Protein AF-A0A2T3KIX5-F1 (afdb_monomer_lite)

Structure (mmCIF, N/CA/C/O backbone):
data_AF-A0A2T3KIX5-F1
#
_entry.id   AF-A0A2T3KIX5-F1
#
loop_
_atom_site.group_PDB
_atom_site.id
_atom_site.type_symbol
_atom_site.label_atom_id
_atom_site.label_alt_id
_atom_site.label_comp_id
_atom_site.label_asym_id
_atom_site.label_entity_id
_atom_site.label_seq_id
_atom_site.pdbx_PDB_ins_code
_atom_site.Cartn_x
_atom_site.Cartn_y
_atom_site.Cartn_z
_atom_site.occupancy
_atom_site.B_iso_or_equiv
_atom_site.auth_seq_id
_atom_site.auth_comp_id
_atom_site.auth_asym_id
_atom_site.auth_atom_id
_atom_site.pdbx_PDB_model_num
ATOM 1 N N . MET A 1 1 ? -12.865 -5.837 3.509 1.00 65.88 1 MET A N 1
ATOM 2 C CA . MET A 1 1 ? -11.976 -5.908 4.684 1.00 65.88 1 MET A CA 1
ATOM 3 C C . MET A 1 1 ? -12.818 -5.622 5.908 1.00 65.88 1 MET A C 1
ATOM 5 O O . MET A 1 1 ? -13.636 -4.715 5.838 1.00 65.88 1 MET A O 1
ATOM 9 N N . THR A 1 2 ? -12.643 -6.392 6.976 1.00 73.69 2 THR A N 1
ATOM 10 C CA . THR A 1 2 ? -13.398 -6.222 8.222 1.00 73.69 2 THR A CA 1
ATOM 11 C C . THR A 1 2 ? -12.403 -5.964 9.341 1.00 73.69 2 THR A C 1
ATOM 13 O O . THR A 1 2 ? -11.495 -6.769 9.541 1.00 73.69 2 THR A O 1
ATOM 16 N N . PHE A 1 3 ? -12.558 -4.848 10.048 1.00 72.12 3 PHE A N 1
ATOM 17 C CA . PHE A 1 3 ? -11.762 -4.541 11.232 1.00 72.12 3 PHE A CA 1
ATOM 18 C C . PHE A 1 3 ? -12.511 -5.007 12.476 1.00 72.12 3 PHE A C 1
ATOM 20 O O . PHE A 1 3 ? -13.694 -4.716 12.632 1.00 72.12 3 PHE A O 1
ATOM 27 N N . HIS A 1 4 ? -11.810 -5.714 13.358 1.00 82.00 4 HIS A N 1
ATOM 28 C CA . HIS A 1 4 ? -12.309 -6.065 14.681 1.00 82.00 4 HIS A CA 1
ATOM 29 C C . HIS A 1 4 ? -11.446 -5.337 15.704 1.00 82.00 4 HIS A C 1
ATOM 31 O O . HIS A 1 4 ? -10.225 -5.483 15.695 1.00 82.00 4 HIS A O 1
ATOM 37 N N . TYR A 1 5 ? -12.076 -4.560 16.576 1.00 83.56 5 TYR A N 1
ATOM 38 C CA . TYR A 1 5 ? -11.413 -3.916 17.701 1.00 83.56 5 TYR A CA 1
ATOM 39 C C . TYR A 1 5 ? -11.964 -4.502 18.999 1.00 83.56 5 TYR A C 1
ATOM 41 O O . TYR A 1 5 ? -13.166 -4.717 19.134 1.00 83.56 5 TYR A O 1
ATOM 49 N N . THR A 1 6 ? -11.073 -4.816 19.935 1.00 90.75 6 THR A N 1
ATOM 50 C CA . THR A 1 6 ? -11.434 -5.372 21.241 1.00 90.75 6 THR A CA 1
ATOM 51 C C . THR A 1 6 ? -10.920 -4.442 22.321 1.00 90.75 6 THR A C 1
ATOM 53 O O . THR A 1 6 ? -9.719 -4.201 22.399 1.00 90.75 6 THR A O 1
ATOM 56 N N . LEU A 1 7 ? -11.831 -3.969 23.170 1.00 90.38 7 LEU A N 1
ATOM 57 C CA . LEU A 1 7 ? -11.491 -3.143 24.323 1.00 90.38 7 LEU A CA 1
ATOM 58 C C . LEU A 1 7 ? -10.615 -3.923 25.312 1.00 90.38 7 LEU A C 1
ATOM 60 O O . LEU A 1 7 ? -10.877 -5.092 25.630 1.00 90.38 7 LEU A O 1
ATOM 64 N N . SER A 1 8 ? -9.605 -3.250 25.846 1.00 94.88 8 SER A N 1
ATOM 65 C CA . SER A 1 8 ? -8.823 -3.695 26.994 1.00 94.88 8 SER A CA 1
ATOM 66 C C . SER A 1 8 ? -9.684 -3.772 28.259 1.00 94.88 8 SER A C 1
ATOM 68 O O . SER A 1 8 ? -10.805 -3.266 28.325 1.00 94.88 8 SER A O 1
ATOM 70 N N . LYS A 1 9 ? -9.151 -4.407 29.310 1.00 95.12 9 LYS A N 1
ATOM 71 C CA . LYS A 1 9 ? -9.848 -4.499 30.604 1.00 95.12 9 LYS A CA 1
ATOM 72 C C . LYS A 1 9 ? -10.161 -3.119 31.190 1.00 95.12 9 LYS A C 1
ATOM 74 O O . LYS A 1 9 ? -11.266 -2.921 31.675 1.00 95.12 9 LYS A O 1
ATOM 79 N N . ASN A 1 10 ? -9.218 -2.182 31.108 1.00 95.50 10 ASN A N 1
ATOM 80 C CA . ASN A 1 10 ? -9.406 -0.838 31.653 1.00 95.50 10 ASN A CA 1
ATOM 81 C C . ASN A 1 10 ? -10.457 -0.055 30.861 1.00 95.50 10 ASN A C 1
ATOM 83 O O . ASN A 1 10 ? -11.324 0.568 31.460 1.00 95.50 10 ASN A O 1
ATOM 87 N N . GLU A 1 11 ? -10.427 -0.131 29.529 1.00 93.94 11 GLU A N 1
ATOM 88 C CA . GLU A 1 11 ? -11.420 0.542 28.682 1.00 93.94 11 GLU A CA 1
ATOM 89 C C . GLU A 1 11 ? -12.838 0.005 28.927 1.00 93.94 11 GLU A C 1
ATOM 91 O O . GLU A 1 11 ? -13.785 0.781 28.937 1.00 93.94 11 GLU A O 1
ATOM 96 N N . LYS A 1 12 ? -12.994 -1.298 29.204 1.00 93.75 12 LYS A N 1
ATOM 97 C CA . LYS A 1 12 ? -14.295 -1.883 29.572 1.00 93.75 12 LYS A CA 1
ATOM 98 C C . LYS A 1 12 ? -14.849 -1.316 30.879 1.00 93.75 12 LYS A C 1
ATOM 100 O O . LYS A 1 12 ? -16.019 -0.967 30.919 1.00 93.75 12 LYS A O 1
ATOM 105 N N . VAL A 1 13 ? -14.012 -1.180 31.910 1.00 95.06 13 VAL A N 1
ATOM 106 C CA . VAL A 1 13 ? -14.423 -0.582 33.196 1.00 95.06 13 VAL A CA 1
ATOM 107 C C . VAL A 1 13 ? -14.840 0.878 33.012 1.00 95.06 13 VAL A C 1
ATOM 109 O O . VAL A 1 13 ? -15.835 1.312 33.578 1.00 95.06 13 VAL A O 1
ATOM 112 N N . LEU A 1 14 ? -14.105 1.638 32.194 1.00 94.00 14 LEU A N 1
ATOM 113 C CA . LEU A 1 14 ? -14.462 3.026 31.886 1.00 94.00 14 LEU A CA 1
ATOM 114 C C . LEU A 1 14 ? -15.766 3.126 31.084 1.00 94.00 14 LEU A C 1
ATOM 116 O O . LEU A 1 14 ? -16.556 4.040 31.305 1.00 94.00 14 LEU A O 1
ATOM 120 N N . MET A 1 15 ? -16.013 2.177 30.182 1.00 90.44 15 MET A N 1
ATOM 121 C CA . MET A 1 15 ? -17.241 2.128 29.391 1.00 90.44 15 MET A CA 1
ATOM 122 C C . MET A 1 15 ? -18.484 1.888 30.261 1.00 90.44 15 MET A C 1
ATOM 124 O O . MET A 1 15 ? -19.527 2.453 29.970 1.00 90.44 15 MET A O 1
ATOM 128 N N . GLU A 1 16 ? -18.385 1.108 31.344 1.00 92.06 16 GLU A N 1
ATOM 129 C CA . GLU A 1 16 ? -19.513 0.844 32.260 1.00 92.06 16 GLU A CA 1
ATOM 130 C C . GLU A 1 16 ? -20.020 2.094 32.997 1.00 92.06 16 GLU A C 1
ATOM 132 O O . GLU A 1 16 ? -21.155 2.109 33.470 1.00 92.06 16 GLU A O 1
ATOM 137 N N . ILE A 1 17 ? -19.187 3.132 33.102 1.00 94.06 17 ILE A N 1
ATOM 138 C CA . ILE A 1 17 ? -19.502 4.389 33.798 1.00 94.06 17 ILE A CA 1
ATOM 139 C C . ILE A 1 17 ? -19.649 5.581 32.845 1.00 94.06 17 ILE A C 1
ATOM 141 O O . ILE A 1 17 ? -19.719 6.723 33.296 1.00 94.06 17 ILE A O 1
ATOM 145 N N . THR A 1 18 ? -19.647 5.327 31.538 1.00 92.75 18 THR A N 1
ATOM 146 C CA . THR A 1 18 ? -19.809 6.347 30.499 1.00 92.75 18 THR A CA 1
ATOM 147 C C . THR A 1 18 ? -21.171 6.158 29.840 1.00 92.75 18 THR A C 1
ATOM 149 O O . THR A 1 18 ? -21.554 5.024 29.572 1.00 92.75 18 THR A O 1
ATOM 152 N N . ASP A 1 19 ? -21.889 7.248 29.559 1.00 89.44 19 ASP A N 1
ATOM 153 C CA . ASP A 1 19 ? -23.167 7.187 28.840 1.00 89.44 19 ASP A CA 1
ATOM 154 C C . ASP A 1 19 ? -22.938 6.842 27.354 1.00 89.44 19 ASP A C 1
ATOM 156 O O . ASP A 1 19 ? -22.815 5.683 26.963 1.00 89.44 19 ASP A O 1
ATOM 160 N N . GLU A 1 20 ? -22.829 7.860 26.503 1.00 87.81 20 GLU A N 1
ATOM 161 C CA . GLU A 1 20 ? -22.579 7.723 25.073 1.00 87.81 20 GLU A CA 1
ATOM 162 C C . GLU A 1 20 ? -21.380 8.589 24.689 1.00 87.81 20 GLU A C 1
ATOM 164 O O . GLU A 1 20 ? -21.241 9.737 25.113 1.00 87.81 20 GLU A O 1
ATOM 169 N N . THR A 1 21 ? -20.476 8.036 23.887 1.00 82.88 21 THR A N 1
ATOM 170 C CA . THR A 1 21 ? -19.354 8.778 23.311 1.00 82.88 21 THR A CA 1
ATOM 171 C C . THR A 1 21 ? -19.228 8.402 21.846 1.00 82.88 21 THR A C 1
ATOM 173 O O . THR A 1 21 ? -19.078 7.229 21.506 1.00 82.88 21 THR A O 1
ATOM 176 N N . ILE A 1 22 ? -19.267 9.407 20.974 1.00 85.12 22 ILE A N 1
ATOM 177 C CA . ILE A 1 22 ? -19.065 9.240 19.535 1.00 85.12 22 ILE A CA 1
ATOM 178 C C . ILE A 1 22 ? -17.634 9.656 19.214 1.00 85.12 22 ILE A C 1
ATOM 180 O O . ILE A 1 22 ? -17.246 10.798 19.447 1.00 85.12 22 ILE A O 1
ATOM 184 N N . ILE A 1 23 ? -16.851 8.730 18.664 1.00 82.81 23 ILE A N 1
ATOM 185 C CA . ILE A 1 23 ? -15.478 8.998 18.231 1.00 82.81 23 ILE A CA 1
ATOM 186 C C . ILE A 1 23 ? -15.465 9.110 16.708 1.00 82.81 23 ILE A C 1
ATOM 188 O O . ILE A 1 23 ? -15.641 8.115 16.001 1.00 82.81 23 ILE A O 1
ATOM 192 N N . ASN A 1 24 ? -15.223 10.315 16.191 1.00 84.31 24 ASN A N 1
ATOM 193 C CA . ASN A 1 24 ? -14.994 10.521 14.766 1.00 84.31 24 ASN A CA 1
ATOM 194 C C . ASN A 1 24 ? -13.517 10.280 14.430 1.00 84.31 24 ASN A C 1
ATOM 196 O O . ASN A 1 24 ? -12.664 11.150 14.577 1.00 84.31 24 ASN A O 1
ATOM 200 N N . LEU A 1 25 ? -13.209 9.089 13.922 1.00 79.94 25 LEU A N 1
ATOM 201 C CA . LEU A 1 25 ? -11.837 8.691 13.589 1.00 79.94 25 LEU A CA 1
ATOM 202 C C . LEU A 1 25 ? -11.192 9.558 12.491 1.00 79.94 25 LEU A C 1
ATOM 204 O O . LEU A 1 25 ? -9.967 9.590 12.389 1.00 79.94 25 LEU A O 1
ATOM 208 N N . ASN A 1 26 ? -11.987 10.297 11.710 1.00 79.19 26 ASN A N 1
ATOM 209 C CA . ASN A 1 26 ? -11.473 11.228 10.702 1.00 79.19 26 ASN A CA 1
ATOM 210 C C . ASN A 1 26 ? -10.855 12.492 11.315 1.00 79.19 26 ASN A C 1
ATOM 212 O O . ASN A 1 26 ? -10.008 13.117 10.683 1.00 79.19 26 ASN A O 1
ATOM 216 N N . GLU A 1 27 ? -11.247 12.857 12.536 1.00 85.69 27 GLU A N 1
ATOM 217 C CA . GLU A 1 27 ? -10.701 14.016 13.258 1.00 85.69 27 GLU A CA 1
ATOM 218 C C . GLU A 1 27 ? -9.353 13.698 13.923 1.00 85.69 27 GLU A C 1
ATOM 220 O O . GLU A 1 27 ? -8.643 14.590 14.384 1.00 85.69 27 GLU A O 1
ATOM 225 N N . HIS A 1 28 ? -8.950 12.425 13.917 1.00 87.00 28 HIS A N 1
ATOM 226 C CA . HIS A 1 28 ? -7.682 11.958 14.457 1.00 87.00 28 HIS A CA 1
ATOM 227 C C . HIS A 1 28 ? -6.694 11.663 13.324 1.00 87.00 28 HIS A C 1
ATOM 229 O O . HIS A 1 28 ? -6.585 10.532 12.851 1.00 87.00 28 HIS A O 1
ATOM 235 N N . GLU A 1 29 ? -5.936 12.681 12.902 1.00 84.81 29 GLU A N 1
ATOM 236 C CA . GLU A 1 29 ? -5.032 12.612 11.741 1.00 84.81 29 GLU A CA 1
ATOM 237 C C . GLU A 1 29 ? -4.091 11.394 11.770 1.00 84.81 29 GLU A C 1
ATOM 239 O O . GLU A 1 29 ? -3.935 10.697 10.766 1.00 84.81 29 GLU A O 1
ATOM 244 N N . VAL A 1 30 ? -3.495 11.099 12.931 1.00 86.31 30 VAL A N 1
ATOM 245 C CA . VAL A 1 30 ? -2.591 9.950 13.106 1.00 86.31 30 VAL A CA 1
ATOM 246 C C . VAL A 1 30 ? -3.320 8.631 12.851 1.00 86.31 30 VAL A C 1
ATOM 248 O O . VAL A 1 30 ? -2.816 7.775 12.126 1.00 86.31 30 VAL A O 1
ATOM 251 N N . PHE A 1 31 ? -4.524 8.479 13.402 1.00 83.44 31 PHE A N 1
ATOM 252 C CA . PHE A 1 31 ? -5.318 7.267 13.241 1.00 83.44 31 PHE A CA 1
ATOM 253 C C . PHE A 1 31 ? -5.779 7.094 11.790 1.00 83.44 31 PHE A C 1
ATOM 255 O O . PHE A 1 31 ? -5.640 6.012 11.225 1.00 83.44 31 PHE A O 1
ATOM 262 N N . SER A 1 32 ? -6.261 8.170 11.163 1.00 81.44 32 SER A N 1
ATOM 263 C CA . SER A 1 32 ? -6.675 8.175 9.757 1.00 81.44 32 SER A CA 1
ATOM 264 C C . SER A 1 32 ? -5.528 7.761 8.824 1.00 81.44 32 SER A C 1
ATOM 266 O O . SER A 1 32 ? -5.698 6.885 7.973 1.00 81.44 32 SER A O 1
ATOM 268 N N . LYS A 1 33 ? -4.317 8.300 9.038 1.00 77.38 33 LYS A N 1
ATOM 269 C CA . LYS A 1 33 ? -3.114 7.888 8.294 1.00 77.38 33 LYS A CA 1
ATOM 270 C C . LYS A 1 33 ? -2.794 6.406 8.489 1.00 77.38 33 LYS A C 1
ATOM 272 O O . LYS A 1 33 ? -2.618 5.698 7.500 1.00 77.38 33 LYS A O 1
ATOM 277 N N . MET A 1 34 ? -2.771 5.922 9.732 1.00 83.88 34 MET A N 1
ATOM 278 C CA . MET A 1 34 ? -2.502 4.507 10.020 1.00 83.88 34 MET A CA 1
ATOM 279 C C . MET A 1 34 ? -3.535 3.576 9.375 1.00 83.88 34 MET A C 1
ATOM 281 O O . MET A 1 34 ? -3.170 2.558 8.785 1.00 83.88 34 MET A O 1
ATOM 285 N N . LEU A 1 35 ? -4.818 3.935 9.440 1.00 83.12 35 LEU A N 1
ATOM 286 C CA . LEU A 1 35 ? -5.895 3.160 8.835 1.00 83.12 35 LEU A CA 1
ATOM 287 C C . LEU A 1 35 ? -5.729 3.069 7.312 1.00 83.12 35 LEU A C 1
ATOM 289 O O . LEU A 1 35 ? -5.848 1.979 6.751 1.00 83.12 35 LEU A O 1
ATOM 293 N N . ASN A 1 36 ? -5.386 4.180 6.655 1.00 78.81 36 ASN A N 1
ATOM 294 C CA . ASN A 1 36 ? -5.101 4.209 5.220 1.00 78.81 36 ASN A CA 1
ATOM 295 C C . ASN A 1 36 ? -3.932 3.290 4.851 1.00 78.81 36 ASN A C 1
ATOM 297 O O . ASN A 1 36 ? -4.031 2.528 3.891 1.00 78.81 36 ASN A O 1
ATOM 301 N N . GLU A 1 37 ? -2.846 3.301 5.622 1.00 81.75 37 GLU A N 1
ATOM 302 C CA . GLU A 1 37 ? -1.710 2.406 5.385 1.00 81.75 37 GLU A CA 1
ATOM 303 C C . GLU A 1 37 ? -2.085 0.928 5.530 1.00 81.75 37 GLU A C 1
ATOM 305 O O . GLU A 1 37 ? -1.651 0.099 4.728 1.00 81.75 37 GLU A O 1
ATOM 310 N N . TRP A 1 38 ? -2.898 0.573 6.528 1.00 81.44 38 TRP A N 1
ATOM 311 C CA . TRP A 1 38 ? -3.383 -0.799 6.689 1.00 81.44 38 TRP A CA 1
ATOM 312 C C . TRP A 1 38 ? -4.304 -1.224 5.551 1.00 81.44 38 TRP A C 1
ATOM 314 O O . TRP A 1 38 ? -4.158 -2.338 5.048 1.00 81.44 38 TRP A O 1
ATOM 324 N N . ILE A 1 39 ? -5.202 -0.335 5.107 1.00 77.69 39 ILE A N 1
ATOM 325 C CA . ILE A 1 39 ? -6.035 -0.566 3.922 1.00 77.69 39 ILE A CA 1
ATOM 326 C C . ILE A 1 39 ? -5.140 -0.836 2.715 1.00 77.69 39 ILE A C 1
ATOM 328 O O . ILE A 1 39 ? -5.305 -1.865 2.069 1.00 77.69 39 ILE A O 1
ATOM 332 N N . LEU A 1 40 ? -4.162 0.033 2.450 1.00 72.56 40 LEU A N 1
ATOM 333 C CA . LEU A 1 40 ? -3.242 -0.110 1.323 1.00 72.56 40 LEU A CA 1
ATOM 334 C C . LEU A 1 40 ? -2.444 -1.419 1.383 1.00 72.56 40 LEU A C 1
ATOM 336 O O . LEU A 1 40 ? -2.317 -2.090 0.365 1.00 72.56 40 LEU A O 1
ATOM 340 N N . LYS A 1 41 ? -1.961 -1.824 2.565 1.00 77.69 41 LYS A N 1
ATOM 341 C CA . LYS A 1 41 ? -1.253 -3.104 2.764 1.00 77.69 41 LYS A CA 1
ATOM 342 C C . LYS A 1 41 ? -2.137 -4.331 2.540 1.00 77.69 41 LYS A C 1
ATOM 344 O O . LYS A 1 41 ? -1.623 -5.385 2.184 1.00 77.69 41 LYS A O 1
ATOM 349 N N . ALA A 1 42 ? -3.439 -4.213 2.783 1.00 78.19 42 ALA A N 1
ATOM 350 C CA . ALA A 1 42 ? -4.391 -5.299 2.585 1.00 78.19 42 ALA A CA 1
ATOM 351 C C . ALA A 1 42 ? -4.871 -5.421 1.129 1.00 78.19 42 ALA A C 1
ATOM 353 O O . ALA A 1 42 ? -5.496 -6.426 0.781 1.00 78.19 42 ALA A O 1
ATOM 354 N N . ILE A 1 43 ? -4.607 -4.423 0.276 1.00 69.06 43 ILE A N 1
ATOM 355 C CA . ILE A 1 43 ? -4.873 -4.524 -1.160 1.00 69.06 43 ILE A CA 1
ATOM 356 C C . ILE A 1 43 ? -3.845 -5.500 -1.755 1.00 69.06 43 ILE A C 1
ATOM 358 O O . ILE A 1 43 ? -2.645 -5.256 -1.630 1.00 69.06 43 ILE A O 1
ATOM 362 N N . PRO A 1 44 ? -4.281 -6.590 -2.418 1.00 73.25 44 PRO A N 1
ATOM 363 C CA . PRO A 1 44 ? -3.368 -7.479 -3.131 1.00 73.25 44 PRO A CA 1
ATOM 364 C C . PRO A 1 44 ? -2.506 -6.683 -4.108 1.00 73.25 44 PRO A C 1
ATOM 366 O O . PRO A 1 44 ? -3.025 -5.794 -4.782 1.00 73.25 44 PRO A O 1
ATOM 369 N N . GLU A 1 45 ? -1.217 -7.007 -4.224 1.00 66.00 45 GLU A N 1
ATOM 370 C CA . GLU A 1 45 ? -0.269 -6.254 -5.062 1.00 66.00 45 GLU A CA 1
ATOM 371 C C . GLU A 1 45 ? -0.787 -6.083 -6.504 1.00 66.00 45 GLU A C 1
ATOM 373 O O . GLU A 1 45 ? -0.710 -4.996 -7.075 1.00 66.00 45 GLU A O 1
ATOM 378 N N . GLU A 1 46 ? -1.449 -7.116 -7.029 1.00 66.00 46 GLU A N 1
ATOM 379 C CA . GLU A 1 46 ? -2.135 -7.178 -8.331 1.00 66.00 46 GLU A CA 1
ATOM 380 C C . GLU A 1 46 ? -3.197 -6.089 -8.545 1.00 66.00 46 GLU A C 1
ATOM 382 O O . GLU A 1 46 ? -3.491 -5.722 -9.681 1.00 66.00 46 GLU A O 1
ATOM 387 N N . ARG A 1 47 ? -3.790 -5.595 -7.455 1.00 67.81 47 ARG A N 1
ATOM 388 C CA . ARG A 1 47 ? -4.867 -4.596 -7.427 1.00 67.81 47 ARG A CA 1
ATOM 389 C C . ARG A 1 47 ? -4.404 -3.237 -6.911 1.00 67.81 47 ARG A C 1
ATOM 391 O O . ARG A 1 47 ? -5.211 -2.309 -6.871 1.00 67.81 47 ARG A O 1
ATOM 398 N N . THR A 1 48 ? -3.144 -3.107 -6.497 1.00 73.62 48 THR A N 1
ATOM 399 C CA . THR A 1 48 ? -2.599 -1.792 -6.154 1.00 73.62 48 THR A CA 1
ATOM 400 C C . THR A 1 48 ? -2.399 -0.973 -7.434 1.00 73.62 48 THR A C 1
ATOM 402 O O . THR A 1 48 ? -1.871 -1.501 -8.420 1.00 73.62 48 THR A O 1
ATOM 405 N N . PRO A 1 49 ? -2.835 0.299 -7.460 1.00 76.81 49 PRO A N 1
ATOM 406 C CA . PRO A 1 49 ? -2.490 1.199 -8.544 1.00 76.81 49 PRO A CA 1
ATOM 407 C C . PRO A 1 49 ? -0.993 1.545 -8.459 1.00 76.81 49 PRO A C 1
ATOM 409 O O . PRO A 1 49 ? -0.475 1.721 -7.351 1.00 76.81 49 PRO A O 1
ATOM 412 N N . PRO A 1 50 ? -0.303 1.668 -9.602 1.00 81.50 50 PRO A N 1
ATOM 413 C CA . PRO A 1 50 ? 1.101 2.034 -9.620 1.00 81.50 50 PRO A CA 1
ATOM 414 C C . PRO A 1 50 ? 1.294 3.466 -9.136 1.00 81.50 50 PRO A C 1
ATOM 416 O O . PRO A 1 50 ? 0.471 4.353 -9.372 1.00 81.50 50 PRO A O 1
ATOM 419 N N . THR A 1 51 ? 2.418 3.705 -8.471 1.00 85.25 51 THR A N 1
ATOM 420 C CA . THR A 1 51 ? 2.837 5.058 -8.104 1.00 85.25 51 THR A CA 1
ATOM 421 C C . THR A 1 51 ? 3.194 5.868 -9.351 1.00 85.25 51 THR A C 1
ATOM 423 O O . THR A 1 51 ? 3.620 5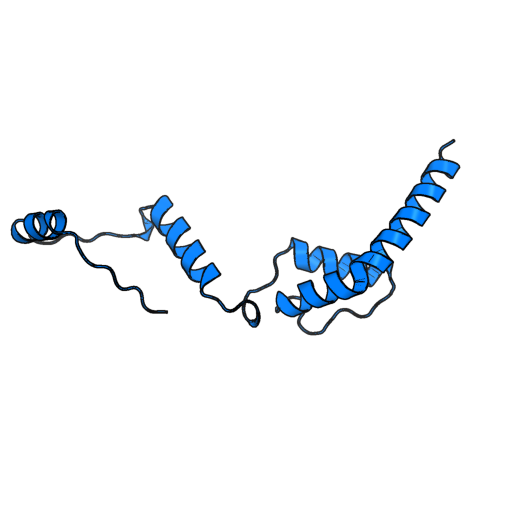.320 -10.369 1.00 85.25 51 THR A O 1
ATOM 426 N N . LEU A 1 52 ? 3.104 7.200 -9.262 1.00 87.75 52 LEU A N 1
ATOM 427 C CA . LEU A 1 52 ? 3.537 8.094 -10.346 1.00 87.75 52 LEU A CA 1
ATOM 428 C C . LEU A 1 52 ? 4.997 7.834 -10.765 1.00 87.75 52 LEU A C 1
A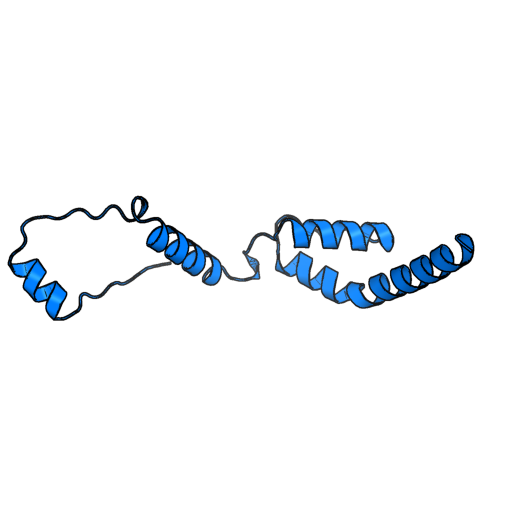TOM 430 O O . LEU A 1 52 ? 5.313 7.879 -11.951 1.00 87.75 52 LEU A O 1
ATOM 434 N N . ASN A 1 53 ? 5.869 7.493 -9.810 1.00 85.31 53 ASN A N 1
ATOM 435 C CA . ASN A 1 53 ? 7.263 7.136 -10.083 1.00 85.31 53 ASN A CA 1
ATOM 436 C C . ASN A 1 53 ? 7.396 5.820 -10.857 1.00 85.31 53 ASN A C 1
ATOM 438 O O . ASN A 1 53 ? 8.227 5.730 -11.757 1.00 85.31 53 ASN A O 1
ATOM 442 N N . GLU A 1 54 ? 6.600 4.799 -10.533 1.00 86.62 54 GLU A N 1
ATOM 443 C CA . GLU A 1 54 ? 6.596 3.534 -11.280 1.00 86.62 54 GLU A CA 1
ATOM 444 C C . GLU A 1 54 ? 6.112 3.749 -12.721 1.00 86.62 54 GLU A C 1
ATOM 446 O O . GLU A 1 54 ? 6.763 3.270 -13.648 1.00 86.62 54 GLU A O 1
ATOM 451 N N . ILE A 1 55 ? 5.047 4.535 -12.922 1.00 93.31 55 ILE A N 1
ATOM 452 C CA . ILE A 1 55 ? 4.537 4.907 -14.255 1.00 93.31 55 ILE A CA 1
ATOM 453 C C . ILE A 1 55 ? 5.622 5.641 -15.055 1.00 93.31 55 ILE A C 1
ATOM 455 O O . ILE A 1 55 ? 5.966 5.215 -16.157 1.00 93.31 55 ILE A O 1
ATOM 459 N N . ALA A 1 56 ? 6.218 6.686 -14.474 1.00 93.25 56 ALA A N 1
ATOM 460 C CA . ALA A 1 56 ? 7.259 7.473 -15.132 1.00 93.25 56 ALA A CA 1
ATOM 461 C C . ALA A 1 56 ? 8.494 6.627 -15.482 1.00 93.25 56 ALA A C 1
ATOM 463 O O . ALA A 1 56 ? 9.101 6.804 -16.537 1.00 93.25 56 ALA A O 1
ATOM 464 N N . THR A 1 57 ? 8.856 5.674 -14.619 1.00 92.12 57 THR A N 1
ATOM 465 C CA . THR A 1 57 ? 9.991 4.775 -14.862 1.00 92.12 57 THR A CA 1
ATOM 466 C C . THR A 1 57 ? 9.704 3.824 -16.023 1.00 92.12 57 THR A C 1
ATOM 468 O O . THR A 1 57 ? 10.571 3.629 -16.873 1.00 92.12 57 THR A O 1
ATOM 471 N N . VAL A 1 58 ? 8.494 3.258 -16.101 1.00 94.31 58 VAL A N 1
ATOM 472 C CA . VAL A 1 58 ? 8.078 2.408 -17.230 1.00 94.31 58 VAL A CA 1
ATOM 473 C C . VAL A 1 58 ? 8.096 3.195 -18.538 1.00 94.31 58 VAL A C 1
ATOM 475 O O . VAL A 1 58 ? 8.667 2.720 -19.518 1.00 94.31 58 VAL A O 1
ATOM 478 N N . GLU A 1 59 ? 7.539 4.408 -18.546 1.00 96.06 59 GLU A N 1
ATOM 479 C CA . GLU A 1 59 ? 7.520 5.289 -19.721 1.00 96.06 59 GLU A CA 1
ATOM 480 C C . GLU A 1 59 ? 8.922 5.659 -20.200 1.00 96.06 59 GLU A C 1
ATOM 482 O O . GLU A 1 59 ? 9.210 5.583 -21.395 1.00 96.06 59 GLU A O 1
ATOM 487 N N . MET A 1 60 ? 9.811 6.003 -19.269 1.00 95.12 60 MET A N 1
ATOM 488 C CA . MET A 1 60 ? 11.205 6.322 -19.563 1.00 95.12 60 MET A CA 1
ATOM 489 C C . MET A 1 60 ? 11.947 5.120 -20.152 1.00 95.12 60 MET A C 1
ATOM 491 O O . MET A 1 60 ? 12.549 5.236 -21.215 1.00 95.12 60 MET A O 1
ATOM 495 N N . ILE A 1 61 ? 11.866 3.950 -19.509 1.00 93.81 61 ILE A N 1
ATOM 496 C CA . ILE A 1 61 ? 12.528 2.731 -19.995 1.00 93.81 61 ILE A CA 1
ATOM 497 C C . ILE A 1 61 ? 11.995 2.342 -21.377 1.00 93.81 61 ILE A C 1
ATOM 499 O O . ILE A 1 61 ? 12.782 2.001 -22.260 1.00 93.81 61 ILE A O 1
ATOM 503 N N . ALA A 1 62 ? 10.675 2.401 -21.577 1.00 95.56 62 ALA A N 1
ATOM 504 C CA . ALA A 1 62 ? 10.061 2.071 -22.856 1.00 95.56 62 ALA A CA 1
ATOM 505 C C . ALA A 1 62 ? 10.520 3.027 -23.961 1.00 95.56 62 ALA A C 1
ATOM 507 O O . ALA A 1 62 ? 10.904 2.578 -25.038 1.00 95.56 62 ALA A O 1
ATOM 508 N N . LYS A 1 63 ? 10.562 4.331 -23.679 1.00 95.38 63 LYS A N 1
ATOM 509 C CA . LYS A 1 63 ? 11.051 5.339 -24.621 1.00 95.38 63 LYS A CA 1
ATOM 510 C C . LYS A 1 63 ? 12.525 5.133 -24.970 1.00 95.38 63 LYS A C 1
ATOM 512 O O . LYS A 1 63 ? 12.868 5.087 -26.147 1.00 95.38 63 LYS A O 1
ATOM 517 N N . ASP A 1 64 ? 13.384 4.986 -23.966 1.00 92.56 64 ASP A N 1
ATOM 518 C CA . ASP A 1 64 ? 14.836 4.911 -24.155 1.00 92.56 64 ASP A CA 1
ATOM 519 C C . ASP A 1 64 ? 15.266 3.628 -24.876 1.00 92.56 64 ASP A C 1
ATOM 521 O O . ASP A 1 64 ? 16.223 3.632 -25.649 1.00 92.56 64 ASP A O 1
ATOM 525 N N . LEU A 1 65 ? 14.552 2.523 -24.643 1.00 92.81 65 LEU A N 1
ATOM 526 C CA . LEU A 1 65 ? 14.806 1.236 -25.293 1.00 92.81 65 LEU A CA 1
ATOM 527 C C . LEU A 1 65 ? 13.950 1.005 -26.549 1.00 92.81 65 LEU A C 1
ATOM 529 O O . LEU A 1 65 ? 14.057 -0.063 -27.151 1.00 92.81 65 LEU A O 1
ATOM 533 N N . ASN A 1 66 ? 13.120 1.977 -26.942 1.00 94.44 66 ASN A N 1
ATOM 534 C CA . ASN A 1 66 ? 12.169 1.876 -28.051 1.00 94.44 66 ASN A CA 1
ATOM 535 C C . ASN A 1 66 ? 11.262 0.625 -27.963 1.00 94.44 66 ASN A C 1
ATOM 537 O O . ASN A 1 66 ? 11.132 -0.149 -28.912 1.00 94.44 66 ASN A O 1
ATOM 541 N N . LEU A 1 67 ? 10.673 0.404 -26.786 1.00 94.44 67 LEU A N 1
ATOM 542 C CA . LEU A 1 67 ? 9.761 -0.697 -26.475 1.00 94.44 67 LEU A CA 1
ATOM 543 C C . LEU A 1 67 ? 8.307 -0.220 -26.452 1.00 94.44 67 LEU A C 1
ATOM 545 O O . LEU A 1 67 ? 8.012 0.945 -26.189 1.00 94.44 67 LEU A O 1
ATOM 549 N N . VAL A 1 68 ? 7.384 -1.158 -26.657 1.00 94.19 68 VAL A N 1
ATOM 550 C CA . VAL A 1 68 ? 5.949 -0.920 -26.468 1.00 94.19 68 VAL A CA 1
ATOM 551 C C . VAL A 1 68 ? 5.625 -0.927 -24.972 1.00 94.19 68 VAL A C 1
ATOM 553 O O . VAL A 1 68 ? 6.125 -1.773 -24.227 1.00 94.19 68 VAL A O 1
ATOM 556 N N . LEU A 1 69 ? 4.783 0.013 -24.535 1.00 92.56 69 LEU A N 1
ATOM 557 C CA . LEU A 1 69 ? 4.305 0.070 -23.155 1.00 92.56 69 LEU A CA 1
ATOM 558 C C . LEU A 1 69 ? 3.408 -1.136 -22.840 1.00 92.56 69 LEU A C 1
ATOM 560 O O . LEU A 1 69 ? 2.577 -1.504 -23.673 1.00 92.56 69 LEU A O 1
ATOM 564 N N . PRO A 1 70 ? 3.531 -1.741 -21.646 1.00 86.75 70 PRO A N 1
ATOM 565 C CA . PRO A 1 70 ? 2.665 -2.843 -21.260 1.00 86.75 70 PRO A CA 1
ATOM 566 C C . PRO A 1 70 ? 1.211 -2.376 -21.143 1.00 86.75 70 PRO A C 1
ATOM 568 O O . PRO A 1 70 ? 0.925 -1.275 -20.665 1.00 86.75 70 PRO A O 1
ATOM 571 N N . GLU A 1 71 ? 0.271 -3.223 -21.557 1.00 83.44 71 GLU A N 1
ATOM 572 C CA . GLU A 1 71 ? -1.150 -2.926 -21.398 1.00 83.44 71 GLU A CA 1
ATOM 573 C C . GLU A 1 71 ? -1.494 -2.718 -19.920 1.00 83.44 71 GLU A C 1
ATOM 575 O O . GLU A 1 71 ? -1.014 -3.429 -19.038 1.00 83.44 71 GLU A O 1
ATOM 580 N N . ASN A 1 72 ? -2.345 -1.730 -19.641 1.00 82.25 72 ASN A N 1
ATOM 581 C CA . ASN A 1 72 ? -2.786 -1.393 -18.286 1.00 82.25 72 ASN A CA 1
ATOM 582 C C . ASN A 1 72 ? -1.659 -1.011 -17.305 1.00 82.25 72 ASN A C 1
ATOM 584 O O . ASN A 1 72 ? -1.899 -1.020 -16.097 1.00 82.25 72 ASN A O 1
ATOM 588 N N . TYR A 1 73 ? -0.471 -0.603 -17.775 1.00 85.75 73 TYR A N 1
ATOM 589 C CA . TYR A 1 73 ? 0.616 -0.153 -16.890 1.00 85.75 73 TYR A CA 1
ATOM 590 C C . TYR A 1 73 ? 0.204 1.013 -15.978 1.00 85.75 73 TYR A C 1
ATOM 592 O O . TYR A 1 73 ? 0.656 1.103 -14.852 1.00 85.75 73 TYR A O 1
ATOM 600 N N . GLN A 1 74 ? -0.740 1.862 -16.385 1.00 87.75 74 GLN A N 1
ATOM 601 C CA . GLN A 1 74 ? -1.271 2.934 -15.526 1.00 87.75 74 GLN A CA 1
ATOM 602 C C . GLN A 1 74 ? -2.213 2.434 -14.415 1.00 87.75 74 GLN A C 1
ATOM 604 O O . GLN A 1 74 ? -2.606 3.199 -13.540 1.00 87.75 74 GLN A O 1
ATOM 609 N N . LYS A 1 75 ? -2.618 1.163 -14.465 1.00 83.38 75 LYS A N 1
ATOM 610 C CA . LYS A 1 75 ? -3.633 0.561 -13.587 1.00 83.38 75 LYS A CA 1
ATOM 611 C C . LYS A 1 75 ? -3.115 -0.641 -12.797 1.00 83.38 75 LYS A C 1
ATOM 613 O O . LYS A 1 75 ? -3.817 -1.097 -11.902 1.00 83.38 75 LYS A O 1
ATOM 618 N N . SER A 1 76 ? -1.922 -1.155 -13.109 1.00 81.56 76 SER A N 1
ATOM 619 C CA . SER A 1 76 ? -1.345 -2.336 -12.461 1.00 81.56 76 SER A CA 1
ATOM 620 C C . SER A 1 76 ? 0.091 -2.095 -12.003 1.00 81.56 76 SER A C 1
ATOM 622 O O . SER A 1 76 ? 1.016 -2.041 -12.817 1.00 81.56 76 SER A O 1
ATOM 624 N N . THR A 1 77 ? 0.294 -2.037 -10.684 1.00 84.00 77 THR A N 1
ATOM 625 C CA . THR A 1 77 ? 1.635 -2.025 -10.077 1.00 84.00 77 THR A CA 1
ATOM 626 C C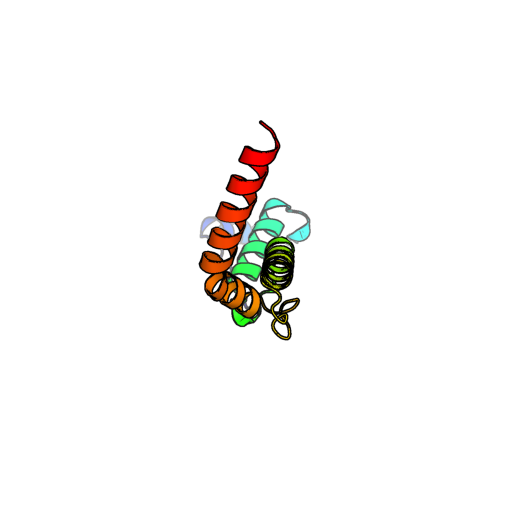 . THR A 1 77 ? 2.458 -3.240 -10.486 1.00 84.00 77 THR A C 1
ATOM 628 O O . THR A 1 77 ? 3.641 -3.106 -10.796 1.00 84.00 77 THR A O 1
ATOM 631 N N . VAL A 1 78 ? 1.842 -4.425 -10.533 1.00 81.88 78 VAL A N 1
ATOM 632 C CA . VAL A 1 78 ? 2.530 -5.668 -10.917 1.00 81.88 78 VAL A CA 1
ATOM 633 C C . VAL A 1 78 ? 3.055 -5.575 -12.347 1.00 81.88 78 VAL A C 1
ATOM 635 O O . VAL A 1 78 ? 4.227 -5.872 -12.576 1.00 81.88 78 VAL A O 1
ATOM 638 N N . GLY A 1 79 ? 2.236 -5.085 -13.283 1.00 83.38 79 GLY A N 1
ATOM 639 C CA . GLY A 1 79 ? 2.661 -4.859 -14.666 1.00 83.38 79 GLY A CA 1
ATOM 640 C C . GLY A 1 79 ? 3.842 -3.889 -14.760 1.00 83.38 79 GLY A C 1
ATOM 641 O O . GLY A 1 79 ? 4.830 -4.181 -15.437 1.00 83.38 79 GLY A O 1
ATOM 642 N N . CYS A 1 80 ? 3.798 -2.781 -14.012 1.00 87.38 80 CYS A N 1
ATOM 643 C CA . CYS A 1 80 ? 4.913 -1.835 -13.945 1.00 87.38 80 CYS A CA 1
ATOM 644 C C 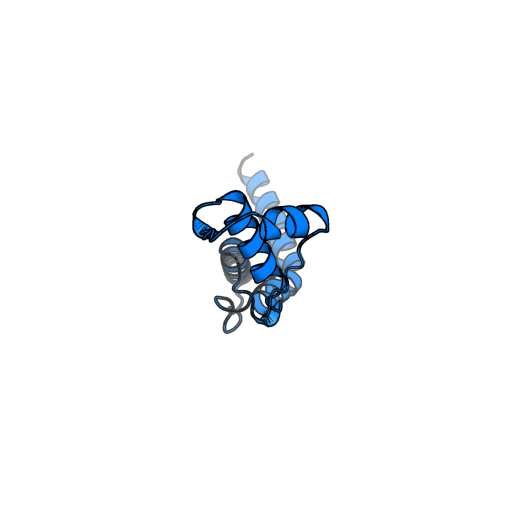. CYS A 1 80 ? 6.195 -2.472 -13.405 1.00 87.38 80 CYS A C 1
ATOM 646 O O . CYS A 1 80 ? 7.254 -2.353 -14.020 1.00 87.38 80 CYS A O 1
ATOM 648 N N . ARG A 1 81 ? 6.121 -3.173 -12.270 1.00 85.44 81 ARG A N 1
ATOM 649 C CA . ARG A 1 81 ? 7.295 -3.775 -11.619 1.00 85.44 81 ARG A CA 1
ATOM 650 C C . ARG A 1 81 ? 7.921 -4.877 -12.458 1.00 85.44 81 ARG A C 1
ATOM 652 O O . ARG A 1 81 ? 9.145 -4.922 -12.562 1.00 85.44 81 ARG A O 1
ATOM 659 N N . GLN A 1 82 ? 7.106 -5.725 -13.084 1.00 85.62 82 GLN A N 1
ATOM 660 C CA . GLN A 1 82 ? 7.586 -6.767 -13.992 1.00 85.62 82 GLN A CA 1
ATOM 661 C C . GLN A 1 82 ? 8.322 -6.161 -15.187 1.00 85.62 82 GLN A C 1
ATOM 663 O O . GLN A 1 82 ? 9.436 -6.584 -15.493 1.00 85.62 82 GLN A O 1
ATOM 668 N N . PHE A 1 83 ? 7.748 -5.127 -15.808 1.00 91.81 83 PHE A N 1
ATOM 669 C CA . PHE A 1 83 ? 8.380 -4.433 -16.926 1.00 91.81 83 PHE A CA 1
ATOM 670 C C . PHE A 1 83 ? 9.704 -3.779 -16.517 1.00 91.81 83 PHE A C 1
ATOM 672 O O . PHE A 1 83 ? 10.731 -3.997 -17.160 1.00 91.81 83 PHE A O 1
ATOM 679 N N . ILE A 1 84 ? 9.712 -3.027 -15.410 1.00 89.94 84 ILE A N 1
ATOM 680 C CA . ILE A 1 84 ? 10.931 -2.400 -14.886 1.00 89.94 84 ILE A CA 1
ATOM 681 C C . ILE A 1 84 ? 11.989 -3.471 -14.623 1.00 89.94 84 ILE A C 1
ATOM 683 O O . ILE A 1 84 ? 13.116 -3.331 -15.086 1.00 89.94 84 ILE A O 1
ATOM 687 N N . HIS A 1 85 ? 11.640 -4.557 -13.931 1.00 86.00 85 HIS A N 1
ATOM 688 C CA . HIS A 1 85 ? 12.577 -5.632 -13.616 1.00 86.00 85 HIS A CA 1
ATOM 689 C C . HIS A 1 85 ? 13.160 -6.284 -14.878 1.00 86.00 85 HIS A C 1
ATOM 691 O O . HIS A 1 85 ? 14.373 -6.459 -14.969 1.00 86.00 85 HIS A O 1
ATOM 697 N N . GLN A 1 86 ? 12.320 -6.574 -15.875 1.00 91.25 86 GLN A N 1
ATOM 698 C CA . GLN A 1 86 ? 12.730 -7.208 -17.128 1.00 91.25 86 GLN A CA 1
ATOM 699 C C . GLN A 1 86 ? 13.742 -6.368 -17.925 1.00 91.25 86 GLN A C 1
ATOM 701 O O . GLN A 1 86 ? 14.633 -6.922 -18.574 1.00 91.25 86 GLN A O 1
ATOM 706 N N . TYR A 1 87 ? 13.611 -5.038 -17.899 1.00 93.38 87 TYR A N 1
ATOM 707 C CA . TYR A 1 87 ? 14.388 -4.140 -18.761 1.00 93.38 87 TYR A CA 1
ATOM 708 C C . TYR A 1 87 ? 15.435 -3.291 -18.030 1.00 93.38 87 TYR A C 1
ATOM 710 O O . TYR A 1 87 ? 16.249 -2.642 -18.693 1.00 93.38 87 TYR A O 1
ATOM 718 N N . ARG A 1 88 ? 15.484 -3.344 -16.693 1.00 87.62 88 ARG A N 1
ATOM 719 C CA . ARG A 1 88 ? 16.402 -2.562 -15.848 1.00 87.62 88 ARG A CA 1
ATOM 720 C C . ARG A 1 88 ? 17.855 -2.653 -16.300 1.00 87.62 88 ARG A C 1
ATOM 722 O O . ARG A 1 88 ? 18.507 -1.633 -16.494 1.00 87.62 88 ARG A O 1
ATOM 729 N N . ASP A 1 89 ? 18.366 -3.863 -16.501 1.00 85.12 89 ASP A N 1
ATOM 730 C CA . ASP A 1 89 ? 19.784 -4.053 -16.822 1.00 85.12 89 ASP A CA 1
ATOM 731 C C . ASP A 1 89 ? 20.142 -3.549 -18.222 1.00 85.12 89 ASP A C 1
ATOM 733 O O . ASP A 1 89 ? 21.242 -3.038 -18.440 1.00 85.12 89 ASP A O 1
ATOM 737 N N . LYS A 1 90 ? 19.213 -3.659 -19.178 1.00 89.25 90 LYS A N 1
ATOM 738 C CA . LYS A 1 90 ? 19.398 -3.113 -20.529 1.00 89.25 90 LYS A CA 1
ATOM 739 C C . LYS A 1 90 ? 19.392 -1.586 -20.501 1.00 89.25 90 LYS A C 1
ATOM 741 O O . LYS A 1 90 ? 20.272 -0.970 -21.099 1.00 89.25 90 LYS A O 1
ATOM 746 N N . HIS A 1 91 ? 18.451 -0.993 -19.766 1.00 91.62 91 HIS A N 1
ATOM 747 C CA . HIS A 1 91 ? 18.354 0.456 -19.585 1.00 91.62 91 HIS A CA 1
ATOM 748 C C . HIS A 1 91 ? 19.606 1.029 -18.908 1.00 91.62 91 HIS A C 1
ATOM 750 O O . HIS A 1 91 ? 20.232 1.942 -19.443 1.00 91.62 91 HIS A O 1
ATOM 756 N N . ASN A 1 92 ? 20.068 0.408 -17.819 1.00 87.31 92 ASN A N 1
ATOM 757 C CA . ASN A 1 92 ? 21.287 0.816 -17.115 1.00 87.31 92 ASN A CA 1
ATOM 758 C C . ASN A 1 92 ? 22.533 0.782 -18.015 1.00 87.31 92 ASN A C 1
ATOM 760 O O . ASN A 1 92 ? 23.356 1.697 -17.968 1.00 87.31 92 ASN A O 1
ATOM 764 N N . LYS A 1 93 ? 22.677 -0.253 -18.855 1.00 88.81 93 LYS A N 1
ATOM 765 C CA . LYS A 1 93 ? 23.793 -0.354 -19.810 1.00 88.81 93 LYS A CA 1
ATOM 766 C C . LYS A 1 93 ? 23.755 0.764 -20.850 1.00 88.81 93 LYS A C 1
ATOM 768 O O . LYS A 1 93 ? 24.794 1.362 -21.120 1.00 88.81 93 LYS A O 1
ATOM 773 N N . LEU A 1 94 ? 22.578 1.070 -21.397 1.00 89.50 94 LEU A N 1
ATOM 774 C CA . LEU A 1 94 ? 22.408 2.169 -22.349 1.00 89.50 94 LEU A CA 1
ATOM 775 C C . LEU A 1 94 ? 22.807 3.512 -21.721 1.00 89.50 94 LEU A C 1
ATOM 777 O O . LEU A 1 94 ? 23.586 4.263 -22.308 1.00 89.50 94 LEU A O 1
ATOM 781 N N . MET A 1 95 ? 22.339 3.780 -20.500 1.00 86.88 95 MET A N 1
ATOM 782 C CA . MET A 1 95 ? 22.662 5.014 -19.780 1.00 86.88 95 MET A CA 1
ATOM 783 C C . MET A 1 95 ? 24.155 5.129 -19.454 1.00 86.88 95 MET A C 1
ATOM 785 O O . MET A 1 95 ? 24.732 6.207 -19.585 1.00 86.88 95 MET A O 1
ATOM 789 N N . ALA A 1 96 ? 24.812 4.026 -19.084 1.00 86.38 96 ALA A N 1
ATOM 790 C CA . ALA A 1 96 ? 26.253 4.012 -18.838 1.00 86.38 96 ALA A CA 1
ATOM 791 C C . ALA A 1 96 ? 27.062 4.374 -20.098 1.00 86.38 96 ALA A C 1
ATOM 793 O O . ALA A 1 96 ? 28.003 5.165 -20.020 1.00 86.38 96 ALA A O 1
ATOM 794 N N . VAL A 1 97 ? 26.675 3.849 -21.267 1.00 86.00 97 VAL A N 1
ATOM 795 C CA . VAL A 1 97 ? 27.308 4.196 -22.551 1.00 86.00 97 VAL A CA 1
ATOM 796 C C . VAL A 1 97 ? 27.077 5.669 -22.889 1.00 86.00 97 VAL A C 1
ATOM 798 O O . VAL A 1 97 ? 28.030 6.382 -23.200 1.00 86.00 97 VAL A O 1
ATOM 801 N N . PHE A 1 98 ? 25.837 6.147 -22.768 1.00 83.06 98 PHE A N 1
ATOM 802 C CA . PHE A 1 98 ? 25.490 7.537 -23.063 1.00 83.06 98 PHE A CA 1
ATOM 803 C C . PHE A 1 98 ? 26.254 8.532 -22.174 1.00 83.06 98 PHE A C 1
ATOM 805 O O . PHE A 1 98 ? 26.813 9.513 -22.667 1.00 83.06 98 PHE A O 1
ATOM 812 N N . ASN A 1 99 ? 26.347 8.252 -20.872 1.00 80.00 99 ASN A N 1
ATOM 813 C CA . ASN A 1 99 ? 27.065 9.098 -19.918 1.00 80.00 99 ASN A CA 1
ATOM 814 C C . ASN A 1 99 ? 28.578 9.120 -20.173 1.00 80.00 99 ASN A C 1
ATOM 816 O O . ASN A 1 99 ? 29.194 10.181 -20.071 1.00 80.00 99 ASN A O 1
ATOM 820 N N . ASN A 1 100 ? 29.169 7.987 -20.562 1.00 79.56 100 ASN A N 1
ATOM 821 C CA . ASN A 1 100 ? 30.583 7.930 -20.938 1.00 79.56 100 ASN A CA 1
ATOM 822 C C . ASN A 1 100 ? 30.880 8.760 -22.196 1.00 79.56 100 ASN A C 1
ATOM 824 O O . ASN A 1 100 ? 31.858 9.503 -22.212 1.00 79.56 100 ASN A O 1
ATOM 828 N N . ILE A 1 101 ? 30.021 8.694 -23.219 1.00 72.81 101 ILE A N 1
ATOM 829 C CA . ILE A 1 101 ? 30.171 9.489 -24.450 1.00 72.81 101 ILE A CA 1
ATOM 830 C C . ILE A 1 101 ? 30.015 10.985 -24.147 1.00 72.81 101 ILE A C 1
ATOM 832 O O . ILE A 1 101 ? 30.840 11.799 -24.558 1.00 72.81 101 ILE A O 1
ATOM 836 N N . LYS A 1 102 ? 28.996 11.364 -23.366 1.00 71.31 102 LYS A N 1
ATOM 837 C CA . LYS A 1 102 ? 28.766 12.761 -22.974 1.00 71.31 102 LYS A CA 1
ATOM 838 C C . LYS A 1 102 ? 29.939 13.341 -22.176 1.00 71.31 102 LYS A C 1
ATOM 840 O O . LYS A 1 102 ? 30.316 14.487 -22.399 1.00 71.31 102 LYS A O 1
ATOM 845 N N . GLY A 1 103 ? 30.540 12.555 -21.281 1.00 71.06 103 GLY A N 1
ATOM 846 C CA . GLY A 1 103 ? 31.723 12.962 -20.516 1.00 71.06 103 GLY A CA 1
ATOM 847 C C . GLY A 1 103 ? 32.989 13.141 -21.363 1.00 71.06 103 GLY A C 1
ATOM 848 O O . GLY A 1 103 ? 33.877 13.891 -20.966 1.00 71.06 103 GLY A O 1
ATOM 849 N N . GLN A 1 104 ? 33.074 12.486 -22.524 1.00 63.56 104 GLN A N 1
ATOM 850 C CA . GLN A 1 104 ? 34.171 12.666 -23.480 1.00 63.56 104 GLN A CA 1
ATOM 851 C C . GLN A 1 104 ? 33.976 13.885 -24.391 1.00 63.56 104 GLN A C 1
ATOM 853 O O . GLN A 1 104 ? 34.960 14.508 -24.759 1.00 63.56 104 GLN A O 1
ATOM 858 N N . LEU A 1 105 ? 32.732 14.250 -24.719 1.00 57.19 105 LEU A N 1
ATOM 859 C CA . LEU A 1 105 ? 32.408 15.408 -25.570 1.00 57.19 105 LEU A CA 1
ATOM 860 C C . LEU A 1 105 ? 32.484 16.765 -24.844 1.00 57.19 105 LEU A C 1
ATOM 862 O O . LEU A 1 105 ? 32.424 17.806 -25.490 1.00 57.19 105 LEU A O 1
ATOM 866 N N . LEU A 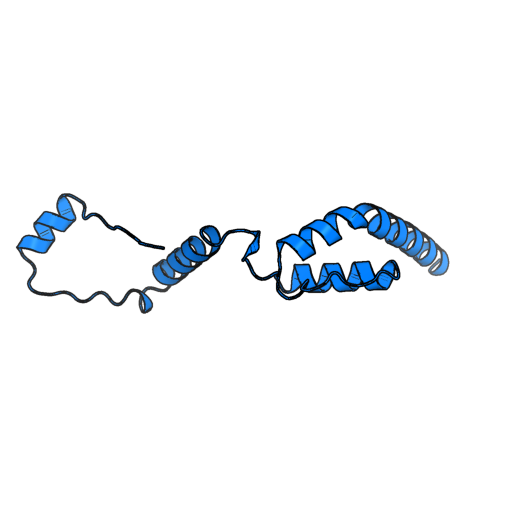1 106 ? 32.561 16.759 -23.511 1.00 58.59 106 LEU A N 1
ATOM 867 C CA . LEU A 1 106 ? 32.652 17.957 -22.663 1.00 58.59 106 LEU A CA 1
ATOM 868 C C . LEU A 1 106 ? 34.089 18.256 -22.185 1.00 58.59 106 LEU A C 1
ATOM 870 O O . LEU A 1 106 ? 34.270 19.125 -21.332 1.00 58.59 106 LEU A O 1
ATOM 874 N N . LYS A 1 107 ? 35.086 17.524 -22.694 1.00 46.91 107 LYS A N 1
ATOM 875 C CA . LYS A 1 107 ? 36.521 17.780 -22.499 1.00 46.91 107 LYS A CA 1
ATOM 876 C C . LYS A 1 107 ? 37.122 18.367 -23.767 1.00 46.91 107 LYS A C 1
ATOM 878 O O . LYS A 1 107 ? 38.043 19.194 -23.613 1.00 46.91 107 LYS A O 1
#

pLDDT: mean 84.16, std 9.3, range [46.91, 96.06]

Organism: NCBI:txid318456

Secondary structure (DSSP, 8-state):
-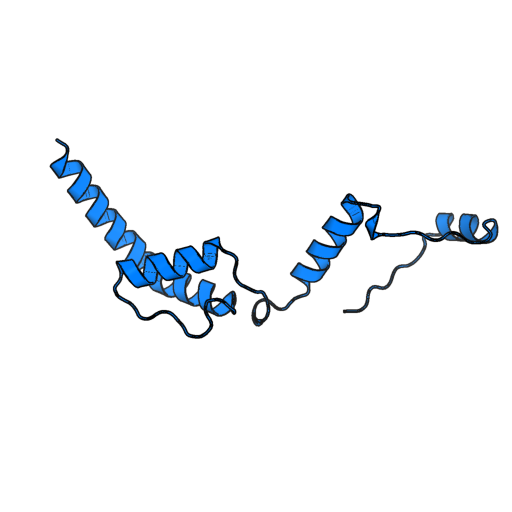-------HHHHHHHHT-------GGG-HHHHHHHHHHHHHHS-GGGSPPPHHHHHHHHHHHHHTTPPPPTTTTT-HHHHHHHHHHHHHHHHHHHHHHHHHHHHHT-

Sequence (107 aa):
MTFHYTLSKNEKVLMEITDETIINLNEHEVFSKMLNEWILKAIPEERTPPTLNEIATVEMIAKDLNLVLPENYQKSTVGCRQFIHQYRDKHNKLMAVFNNIKGQLLK

Foldseek 3Di:
DDDDDDDDPVVVVVVVVDDDDDDDQVVVVVSVVVVVVVVQVPQPLQQHFADPVLLVLQVVLCVLVVHDRDPCNRGHNVSSVVSCVVRVVVSVVSVVVVVVVVVVVVD

Radius of gyration: 24.36 Å; chains: 1; bounding box: 60×25×62 Å